Protein AF-C7MM75-F1 (afdb_monomer)

Secondary structure (DSSP, 8-state):
----------HHHHHHHHHS-HHHHHHHH---HHHHHHHHHHHHHHTSSHHHH--HHHHHHHHHHHHHHHHTS---HHHHHHHHHHHHHHHHTT-BTTB--THHHHHHHHHHHHHHHHH--

Solvent-accessible surface area (backbone atoms only — not comparable to full-atom values): 7054 Å² total; per-residue (Å²): 137,87,83,87,80,72,79,78,83,51,72,66,59,62,54,51,48,71,71,39,59,72,76,57,33,58,72,73,74,58,87,47,70,71,54,55,39,53,54,50,15,46,44,57,60,75,72,59,31,56,89,74,71,46,56,68,65,62,50,29,41,52,49,14,51,55,51,16,66,74,72,74,46,94,53,46,39,45,53,42,24,52,51,55,31,49,55,33,56,54,51,66,74,62,64,45,93,91,50,79,72,58,61,63,42,54,25,48,36,54,29,31,50,53,54,25,64,70,49,65,116

Sequence (121 aa):
MSEDDKTEQTPFVEELLKALPKKASYAMTEETERSRLLDDARKVVCCDREIKYGFVEDNFWDIARMWGVYLGVDLERRDVANMMILLKVARNNHAHPDDPGHRDNWVDIAGYAACGAEVDV

Nearest PDB structures (foldseek):
  8pbw-assembly2_A  TM=3.271E-01  e=9.611E+00  Thermochaetoides thermophila
  8bvt-assembly1_A  TM=2.998E-01  e=8.614E+00  Rattus nativitatis

Foldseek 3Di:
DDDPPPPDPDVVVVVVLVVDDPVVSVVPPDDDPVNVLLVLLCCVQPPPDCVPPNDLQVVLQVVQVVVCVVVVHHGFSLNSLVVQLVVLVVVQVVDDPVHPDSSVSSSSNSNSVVSNVVRVD

InterPro domains:
  IPR045958 Domain of unknown function DUF6378 [PF19905] (37-119)

Structure (mmCIF, N/CA/C/O backbone):
data_AF-C7MM75-F1
#
_entry.id   AF-C7MM75-F1
#
loop_
_atom_site.group_PDB
_atom_site.id
_atom_site.type_symbol
_atom_site.label_atom_id
_atom_site.label_alt_id
_atom_site.label_comp_id
_atom_site.label_asym_id
_atom_site.label_entity_id
_atom_site.label_seq_id
_atom_site.pdbx_PDB_ins_code
_atom_site.Cartn_x
_atom_site.Cartn_y
_atom_site.Cartn_z
_atom_site.occupancy
_atom_site.B_iso_or_equiv
_atom_site.auth_seq_id
_atom_site.auth_comp_id
_atom_site.auth_asym_id
_atom_site.auth_atom_id
_atom_site.pdbx_PDB_model_num
ATOM 1 N N . MET A 1 1 ? 43.295 22.162 -9.370 1.00 36.09 1 MET A N 1
ATOM 2 C CA . MET A 1 1 ? 42.542 21.555 -8.254 1.00 36.09 1 MET A CA 1
ATOM 3 C C . MET A 1 1 ? 41.195 21.167 -8.843 1.00 36.09 1 MET A C 1
ATOM 5 O O . MET A 1 1 ? 40.358 22.038 -8.989 1.00 36.09 1 MET A O 1
ATOM 9 N N . SER A 1 2 ? 41.167 20.109 -9.654 1.00 45.03 2 SER A N 1
ATOM 10 C CA . SER A 1 2 ? 41.020 18.690 -9.277 1.00 45.03 2 SER A CA 1
ATOM 11 C C . SER A 1 2 ? 39.582 18.372 -8.887 1.00 45.03 2 SER A C 1
ATOM 13 O O . SER A 1 2 ? 39.199 18.682 -7.769 1.00 45.03 2 SER A O 1
ATOM 15 N N . GLU A 1 3 ? 38.851 17.769 -9.824 1.00 38.62 3 GLU A N 1
ATOM 16 C CA . GLU A 1 3 ? 37.803 16.761 -9.600 1.00 38.62 3 GLU A CA 1
ATOM 17 C C . GLU A 1 3 ? 37.358 16.221 -10.975 1.00 38.62 3 GLU A C 1
ATOM 19 O O . GLU A 1 3 ? 36.227 16.375 -11.421 1.00 38.62 3 GLU A O 1
ATOM 24 N N . ASP A 1 4 ? 38.309 15.608 -11.688 1.00 40.50 4 ASP A N 1
ATOM 25 C CA . ASP A 1 4 ? 37.986 14.565 -12.661 1.00 40.50 4 ASP A CA 1
ATOM 26 C C . ASP A 1 4 ? 37.874 13.255 -11.868 1.00 40.50 4 ASP A C 1
ATOM 28 O O . ASP A 1 4 ? 38.838 12.502 -11.764 1.00 40.50 4 ASP A O 1
ATOM 32 N N . ASP A 1 5 ? 36.712 13.009 -11.263 1.00 42.69 5 ASP A N 1
ATOM 33 C CA . ASP A 1 5 ? 36.300 11.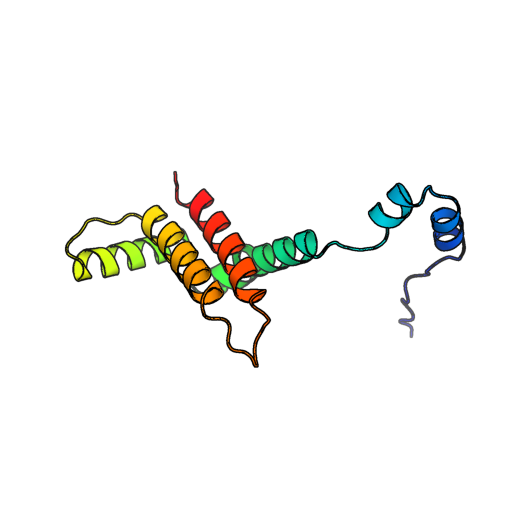667 -10.831 1.00 42.69 5 ASP A CA 1
ATOM 34 C C . ASP A 1 5 ? 35.217 11.168 -11.793 1.00 42.69 5 ASP A C 1
ATOM 36 O O . ASP A 1 5 ? 34.045 10.979 -11.467 1.00 42.69 5 ASP A O 1
ATOM 40 N N . LYS A 1 6 ? 35.606 11.042 -13.065 1.00 42.59 6 LYS A N 1
ATOM 41 C CA . LYS A 1 6 ? 34.880 10.189 -13.999 1.00 42.59 6 LYS A CA 1
ATOM 42 C C . LYS A 1 6 ? 35.413 8.795 -13.761 1.00 42.59 6 LYS A C 1
ATOM 44 O O . LYS A 1 6 ? 36.480 8.454 -14.263 1.00 42.59 6 LYS A O 1
ATOM 49 N N . THR A 1 7 ? 34.668 8.041 -12.965 1.00 40.62 7 THR A N 1
ATOM 50 C CA . THR A 1 7 ? 34.804 6.595 -12.818 1.00 40.62 7 THR A CA 1
ATOM 51 C C . THR A 1 7 ? 35.227 5.971 -14.144 1.00 40.62 7 THR A C 1
AT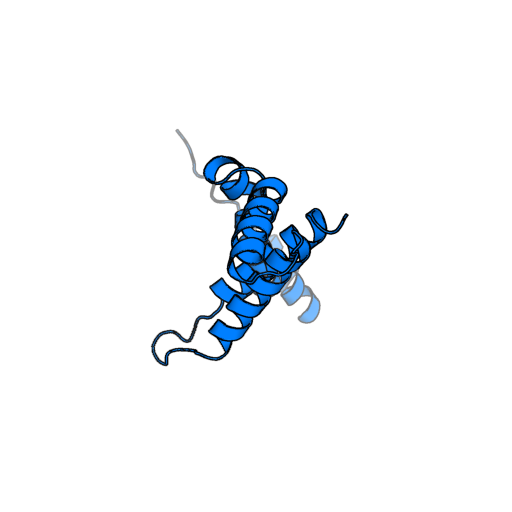OM 53 O O . THR A 1 7 ? 34.522 5.996 -15.153 1.00 40.62 7 THR A O 1
ATOM 56 N N . GLU A 1 8 ? 36.457 5.484 -14.123 1.00 44.22 8 GLU A N 1
ATOM 57 C CA . GLU A 1 8 ? 37.162 4.813 -15.194 1.00 44.22 8 GLU A CA 1
ATOM 58 C C . GLU A 1 8 ? 36.337 3.588 -15.627 1.00 44.22 8 GLU A C 1
ATOM 60 O O . GLU A 1 8 ? 36.409 2.512 -15.029 1.00 44.22 8 GLU A O 1
ATOM 65 N N . GLN A 1 9 ? 35.524 3.729 -16.676 1.00 48.34 9 GLN A N 1
ATOM 66 C CA . GLN A 1 9 ? 35.058 2.574 -17.440 1.00 48.34 9 GLN A CA 1
ATOM 67 C C . GLN A 1 9 ? 36.272 2.024 -18.185 1.00 48.34 9 GLN A C 1
ATOM 69 O O . GLN A 1 9 ? 36.578 2.385 -19.319 1.00 48.34 9 GLN A O 1
ATOM 74 N N . THR A 1 10 ? 37.042 1.210 -17.467 1.00 47.06 10 THR A N 1
ATOM 75 C CA . THR A 1 10 ? 38.248 0.572 -17.975 1.00 47.06 10 THR A CA 1
ATOM 76 C C . THR A 1 10 ? 37.870 -0.397 -19.106 1.00 47.06 10 THR A C 1
ATOM 78 O O . THR A 1 10 ? 36.947 -1.200 -18.935 1.00 47.06 10 THR A O 1
ATOM 81 N N . PRO A 1 11 ? 38.593 -0.384 -20.247 1.00 58.94 11 PRO A N 1
ATOM 82 C CA . PRO A 1 11 ? 38.319 -1.220 -21.430 1.00 58.94 11 PRO A CA 1
ATOM 83 C C . PRO A 1 11 ? 38.165 -2.722 -21.135 1.00 58.94 11 PRO A C 1
ATOM 85 O O . PRO A 1 11 ? 37.510 -3.455 -21.872 1.00 58.94 11 PRO A O 1
ATOM 88 N N . PHE A 1 12 ? 38.743 -3.167 -20.019 1.00 68.88 12 PHE A N 1
ATOM 89 C CA . PHE A 1 12 ? 38.687 -4.532 -19.516 1.00 68.88 12 PHE A CA 1
ATOM 90 C C . PHE A 1 12 ? 37.265 -5.004 -19.174 1.00 68.88 12 PHE A C 1
ATOM 92 O O . PHE A 1 12 ? 36.916 -6.149 -19.457 1.00 68.88 12 PHE A O 1
ATOM 99 N N . VAL A 1 13 ? 36.422 -4.136 -18.601 1.00 59.66 13 VAL A N 1
ATOM 100 C CA . VAL A 1 13 ? 35.049 -4.507 -18.213 1.00 59.66 13 VAL A CA 1
ATOM 101 C C . VAL A 1 13 ? 34.187 -4.748 -19.454 1.00 59.66 13 VAL A C 1
ATOM 103 O O . VAL A 1 13 ? 33.462 -5.738 -19.516 1.00 59.66 13 VAL A O 1
ATOM 106 N N . GLU A 1 14 ? 34.310 -3.902 -20.479 1.00 65.00 14 GLU A N 1
ATOM 107 C CA . GLU A 1 14 ? 33.584 -4.078 -21.744 1.00 65.00 14 GLU A CA 1
ATOM 108 C C . GLU A 1 14 ? 33.980 -5.360 -22.484 1.00 65.00 14 GLU A C 1
ATOM 110 O O . GLU A 1 14 ? 33.134 -6.025 -23.088 1.00 65.00 14 GLU A O 1
ATOM 115 N N . GLU A 1 15 ? 35.263 -5.715 -22.452 1.00 75.81 15 GLU A N 1
ATOM 116 C CA . GLU A 1 15 ? 35.770 -6.928 -23.090 1.00 75.81 15 GLU A CA 1
ATOM 117 C C . GLU A 1 15 ? 35.283 -8.190 -22.362 1.00 75.81 15 GLU A C 1
ATOM 119 O O . GLU A 1 15 ? 34.827 -9.143 -23.003 1.00 75.81 15 GLU A O 1
ATOM 124 N N . LEU A 1 16 ? 35.253 -8.157 -21.024 1.00 68.25 16 LEU A N 1
ATOM 125 C CA . LEU A 1 16 ? 34.698 -9.234 -20.202 1.00 68.25 16 LEU A CA 1
ATOM 126 C C . LEU A 1 16 ? 33.198 -9.439 -20.472 1.00 68.25 16 LEU A C 1
ATOM 128 O O . LEU A 1 16 ? 32.736 -10.573 -20.604 1.00 68.25 16 LEU A O 1
ATOM 132 N N . LEU A 1 17 ? 32.437 -8.348 -20.610 1.00 64.44 17 LEU A N 1
ATOM 133 C CA . LEU A 1 17 ? 31.000 -8.384 -20.901 1.00 64.44 17 LEU A CA 1
ATOM 134 C C . LEU A 1 17 ? 30.687 -9.006 -22.268 1.00 64.44 17 LEU A C 1
ATOM 136 O O . LEU A 1 17 ? 29.691 -9.722 -22.396 1.00 64.44 17 LEU A O 1
ATOM 140 N N . LYS A 1 18 ? 31.544 -8.782 -23.272 1.00 72.69 18 LYS A N 1
ATOM 141 C CA . LYS A 1 18 ? 31.422 -9.398 -24.607 1.00 72.69 18 LYS A CA 1
ATOM 142 C C . LYS A 1 18 ? 31.722 -10.900 -24.596 1.00 72.69 18 LYS A C 1
ATOM 144 O O . LYS A 1 18 ? 31.180 -11.624 -25.430 1.00 72.69 18 LYS A O 1
ATOM 149 N N . ALA A 1 19 ? 32.567 -11.362 -23.673 1.00 77.44 19 ALA A N 1
ATOM 150 C CA . ALA A 1 19 ? 32.959 -12.766 -23.542 1.00 77.44 19 ALA A CA 1
ATOM 151 C C . ALA A 1 19 ? 31.963 -13.616 -22.725 1.00 77.44 19 ALA A C 1
ATOM 153 O O . ALA A 1 19 ? 32.005 -14.847 -22.789 1.00 77.44 19 ALA A O 1
ATOM 154 N N . LEU A 1 20 ? 31.057 -12.987 -21.967 1.00 70.12 20 LEU A N 1
ATOM 155 C CA . LEU A 1 20 ? 30.046 -13.689 -21.178 1.00 70.12 20 LEU A CA 1
ATOM 156 C C . LEU A 1 20 ? 28.884 -14.195 -22.054 1.00 70.12 20 LEU A C 1
ATOM 158 O O . LEU A 1 20 ? 28.461 -13.523 -22.997 1.00 70.12 20 LEU A O 1
ATOM 162 N N . PRO A 1 21 ? 28.292 -15.364 -21.738 1.00 73.12 21 PRO A N 1
ATOM 163 C CA . PRO A 1 21 ? 27.087 -15.820 -22.422 1.00 73.12 21 PRO A CA 1
ATOM 164 C C . PRO A 1 21 ? 25.971 -14.777 -22.258 1.00 73.12 21 PRO A C 1
ATOM 166 O O . PRO A 1 21 ? 25.769 -14.269 -21.158 1.00 73.12 21 PRO A O 1
ATOM 169 N N . LYS A 1 22 ? 25.206 -14.491 -23.325 1.00 60.78 22 LYS A N 1
ATOM 170 C CA . LYS A 1 22 ? 24.184 -13.414 -23.376 1.00 60.78 22 LYS A CA 1
ATOM 171 C C . LYS A 1 22 ? 23.252 -13.334 -22.158 1.00 60.78 22 LYS A C 1
ATOM 173 O O . LYS A 1 22 ? 22.805 -12.256 -21.798 1.00 60.78 22 LYS A O 1
ATOM 178 N N . LYS A 1 23 ? 22.940 -14.469 -21.523 1.00 58.16 23 LYS A N 1
ATOM 179 C CA . LYS A 1 23 ? 22.086 -14.541 -20.325 1.00 58.16 23 LYS A CA 1
ATOM 180 C C . LYS A 1 23 ? 22.784 -14.021 -19.055 1.00 58.16 23 LYS A C 1
ATOM 182 O O . LYS A 1 23 ? 22.116 -13.481 -18.184 1.00 58.16 23 LYS A O 1
ATOM 187 N N . ALA A 1 24 ? 24.106 -14.176 -18.966 1.00 57.00 24 ALA A N 1
ATOM 188 C CA . ALA A 1 24 ? 24.952 -13.655 -17.892 1.00 57.00 24 ALA A CA 1
ATOM 189 C C . ALA A 1 24 ? 25.370 -12.196 -18.138 1.00 57.00 24 ALA A C 1
ATOM 191 O O . ALA A 1 24 ? 25.449 -11.432 -17.183 1.00 57.00 24 ALA A O 1
ATOM 192 N N . SER A 1 25 ? 25.559 -11.781 -19.399 1.00 54.59 25 SER A N 1
ATOM 193 C CA . SER A 1 25 ? 25.809 -10.368 -19.725 1.00 54.59 25 SER A CA 1
ATOM 194 C C . SER A 1 25 ? 24.590 -9.493 -19.396 1.00 54.59 25 SER A C 1
ATOM 196 O O . SER A 1 25 ? 24.745 -8.442 -18.790 1.00 54.59 25 SER A O 1
ATOM 198 N N . TYR A 1 26 ? 23.369 -9.968 -19.688 1.00 53.97 26 TYR A N 1
ATOM 199 C CA . TYR A 1 26 ? 22.118 -9.270 -19.340 1.00 53.97 26 TYR A CA 1
ATOM 200 C C . TYR A 1 26 ? 21.895 -9.134 -17.826 1.00 53.97 26 TYR A C 1
ATOM 202 O O . TYR A 1 26 ? 21.217 -8.217 -17.379 1.00 53.97 26 TYR A O 1
ATOM 210 N N . ALA A 1 27 ? 22.447 -10.057 -17.036 1.00 55.94 27 ALA A N 1
ATOM 211 C CA . ALA A 1 27 ? 22.311 -10.058 -15.583 1.00 55.94 27 ALA A CA 1
ATOM 212 C C . ALA A 1 27 ? 23.265 -9.073 -14.882 1.00 55.94 27 ALA A C 1
ATOM 214 O O . ALA A 1 27 ? 23.063 -8.787 -13.707 1.00 55.94 27 ALA A O 1
ATOM 215 N N . MET A 1 28 ? 24.290 -8.571 -15.582 1.00 56.59 28 MET A N 1
ATOM 216 C CA . MET A 1 28 ? 25.373 -7.769 -14.999 1.00 56.59 28 MET A CA 1
ATOM 217 C C . MET A 1 28 ? 25.344 -6.284 -15.393 1.00 56.59 28 MET A C 1
ATOM 219 O O . MET A 1 28 ? 26.129 -5.523 -14.838 1.00 56.59 28 MET A O 1
ATOM 223 N N . THR A 1 29 ? 24.488 -5.850 -16.330 1.00 58.81 29 THR A N 1
ATOM 224 C CA . THR A 1 29 ? 24.587 -4.484 -16.892 1.00 58.81 29 THR A CA 1
ATOM 225 C C . THR A 1 29 ? 23.315 -3.650 -16.907 1.00 58.81 29 THR A C 1
ATOM 227 O O . THR A 1 29 ? 23.427 -2.450 -17.120 1.00 58.81 29 THR A O 1
ATOM 230 N N . GLU A 1 30 ? 22.125 -4.201 -16.663 1.00 59.88 30 GLU A N 1
ATOM 231 C CA . GLU A 1 30 ? 20.921 -3.366 -16.578 1.00 59.88 30 GLU A CA 1
ATOM 232 C C . GLU A 1 30 ? 20.082 -3.685 -15.350 1.00 59.88 30 GLU A C 1
ATOM 234 O O . GLU A 1 30 ? 19.556 -4.787 -15.175 1.00 59.88 30 GLU A O 1
ATOM 239 N N . GLU A 1 31 ? 19.924 -2.672 -14.501 1.00 76.81 31 GLU A N 1
ATOM 240 C CA . GLU A 1 31 ? 18.975 -2.719 -13.409 1.00 76.81 31 GLU A CA 1
ATOM 241 C C . GLU A 1 31 ? 17.549 -2.861 -13.969 1.00 76.81 31 GLU A C 1
ATOM 243 O O . GLU A 1 31 ? 17.007 -1.975 -14.647 1.00 76.81 31 GLU A O 1
ATOM 248 N N . THR A 1 32 ? 16.932 -4.012 -13.690 1.00 88.12 32 THR A N 1
ATOM 249 C CA . THR A 1 32 ? 15.569 -4.298 -14.149 1.00 88.12 32 THR A CA 1
ATOM 250 C C . THR A 1 32 ? 14.573 -3.295 -13.568 1.00 88.12 32 THR A C 1
ATOM 252 O O . THR A 1 32 ? 14.752 -2.808 -12.454 1.00 88.12 32 THR A O 1
ATOM 255 N N . GLU A 1 33 ? 13.466 -3.055 -14.273 1.00 89.56 33 GLU A N 1
ATOM 256 C CA . GLU A 1 33 ? 12.395 -2.169 -13.789 1.00 89.56 33 GLU A CA 1
ATOM 257 C C . GLU A 1 33 ? 11.869 -2.576 -12.403 1.00 89.56 33 GLU A C 1
ATOM 259 O O . GLU A 1 33 ? 11.582 -1.731 -11.563 1.00 89.56 33 GLU A O 1
ATOM 264 N N . ARG A 1 34 ? 11.823 -3.884 -12.123 1.00 90.44 34 ARG A N 1
ATOM 265 C CA . ARG A 1 34 ? 11.432 -4.412 -10.809 1.00 90.44 34 ARG A CA 1
ATOM 266 C C . ARG A 1 34 ? 12.381 -3.963 -9.694 1.00 90.44 34 ARG A C 1
ATOM 268 O O . ARG A 1 34 ? 11.910 -3.642 -8.614 1.00 90.44 34 ARG A O 1
ATOM 275 N N . SER A 1 35 ? 13.690 -3.942 -9.957 1.00 92.62 35 SER A N 1
ATOM 276 C CA . SER A 1 35 ? 14.697 -3.484 -8.986 1.00 92.62 35 SER A CA 1
ATOM 277 C C . SER A 1 35 ? 14.537 -1.991 -8.715 1.00 92.62 35 SER A C 1
ATOM 279 O O . SER A 1 35 ? 14.340 -1.603 -7.567 1.00 92.62 35 SER A O 1
ATOM 281 N N . ARG A 1 36 ? 14.449 -1.180 -9.781 1.00 93.25 36 ARG A N 1
ATOM 282 C CA . ARG A 1 36 ? 14.229 0.271 -9.672 1.00 93.25 36 ARG A CA 1
ATOM 283 C C . ARG A 1 36 ? 12.964 0.619 -8.891 1.00 93.25 36 ARG A C 1
ATOM 285 O O . ARG A 1 36 ? 12.968 1.537 -8.080 1.00 93.25 36 ARG A O 1
ATOM 292 N N . LEU A 1 37 ? 11.876 -0.116 -9.125 1.00 94.19 37 LEU A N 1
ATOM 293 C CA . LEU A 1 37 ? 10.617 0.074 -8.407 1.00 94.19 37 LEU A CA 1
ATOM 294 C C . LEU A 1 37 ? 10.757 -0.207 -6.909 1.00 94.19 37 LEU A C 1
ATOM 296 O O . LEU A 1 37 ? 10.276 0.583 -6.099 1.00 94.19 37 LEU A O 1
ATOM 300 N N . LEU A 1 38 ? 11.404 -1.316 -6.538 1.00 93.94 38 LEU A N 1
ATOM 301 C CA . LEU A 1 38 ? 11.623 -1.664 -5.132 1.00 93.94 38 LEU A CA 1
ATOM 302 C C . LEU A 1 38 ? 12.534 -0.648 -4.439 1.00 93.94 38 LEU A C 1
ATOM 304 O O . LEU A 1 38 ? 12.283 -0.290 -3.289 1.00 93.94 38 LEU A O 1
ATOM 308 N N . ASP A 1 39 ? 13.545 -0.141 -5.142 1.00 93.06 39 ASP A N 1
ATOM 309 C CA . ASP A 1 39 ? 14.411 0.914 -4.626 1.00 93.06 39 ASP A CA 1
ATOM 310 C C . ASP A 1 39 ? 13.669 2.232 -4.402 1.00 93.06 39 ASP A C 1
ATOM 312 O O . ASP A 1 39 ? 13.872 2.881 -3.374 1.00 93.06 39 ASP A O 1
ATOM 316 N N . ASP A 1 40 ? 12.779 2.617 -5.313 1.00 92.12 40 ASP A N 1
ATOM 317 C CA . ASP A 1 40 ? 11.944 3.804 -5.129 1.00 92.12 40 ASP A CA 1
ATOM 318 C C . ASP A 1 40 ? 10.941 3.619 -3.985 1.00 92.12 40 ASP A C 1
ATOM 320 O O . ASP A 1 40 ? 10.797 4.517 -3.156 1.00 92.12 40 ASP A O 1
ATOM 324 N N . ALA A 1 41 ? 10.317 2.443 -3.869 1.00 92.56 41 ALA A N 1
ATOM 325 C CA . ALA A 1 41 ? 9.439 2.126 -2.745 1.00 92.56 41 ALA A CA 1
ATOM 326 C C . ALA A 1 41 ? 10.195 2.238 -1.416 1.00 92.56 41 ALA A C 1
ATOM 328 O O . ALA A 1 41 ? 9.726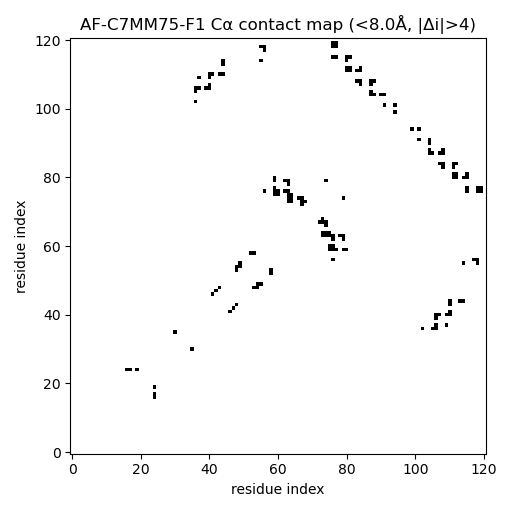 2.911 -0.499 1.00 92.56 41 ALA A O 1
ATOM 329 N N . ARG A 1 42 ? 11.407 1.669 -1.342 1.00 90.06 42 ARG A N 1
ATOM 330 C CA . ARG A 1 42 ? 12.289 1.767 -0.173 1.00 90.06 42 ARG A CA 1
ATOM 331 C C . ARG A 1 42 ? 12.610 3.216 0.187 1.00 90.06 42 ARG A C 1
ATOM 333 O O . ARG A 1 42 ? 12.532 3.559 1.360 1.00 90.06 42 ARG A O 1
ATOM 340 N N . LYS A 1 43 ? 12.940 4.079 -0.779 1.00 86.44 43 LYS A N 1
ATOM 341 C CA . LYS A 1 43 ? 13.190 5.510 -0.502 1.00 86.44 43 LYS A CA 1
ATOM 342 C C . LYS A 1 43 ? 11.955 6.183 0.102 1.00 86.44 43 LYS A C 1
ATOM 344 O O . LYS A 1 43 ? 12.073 6.895 1.099 1.00 86.44 43 LYS A O 1
ATOM 349 N N . VAL A 1 44 ? 10.778 5.909 -0.467 1.00 80.38 44 VAL A N 1
ATOM 350 C CA . VAL A 1 44 ? 9.499 6.474 -0.012 1.00 80.38 44 VAL A CA 1
ATOM 351 C C . VAL A 1 44 ? 9.153 6.029 1.409 1.00 80.38 44 VAL A C 1
ATOM 353 O O . VAL A 1 44 ? 8.651 6.846 2.183 1.00 80.38 44 VAL A O 1
ATOM 356 N N . VAL A 1 45 ? 9.404 4.765 1.769 1.00 78.56 45 VAL A N 1
ATOM 357 C CA . VAL A 1 45 ? 9.052 4.252 3.104 1.00 78.56 45 VAL A CA 1
ATOM 358 C C . VAL A 1 45 ? 10.133 4.468 4.163 1.00 78.56 45 VAL A C 1
ATOM 360 O O . VAL A 1 45 ? 9.782 4.770 5.296 1.00 78.56 45 VAL A O 1
ATOM 363 N N . CYS A 1 46 ? 11.422 4.376 3.817 1.00 72.75 46 CYS A N 1
ATOM 364 C CA . CYS A 1 46 ? 12.517 4.354 4.797 1.00 72.75 46 CYS A CA 1
ATOM 365 C C . CYS A 1 46 ? 13.283 5.676 4.945 1.00 72.75 46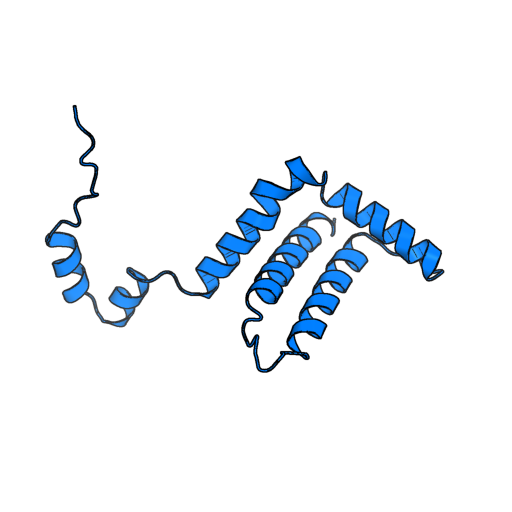 CYS A C 1
ATOM 367 O O . CYS A 1 46 ? 13.962 5.852 5.950 1.00 72.75 46 CYS A O 1
ATOM 369 N N . CYS A 1 47 ? 13.272 6.573 3.952 1.00 58.28 47 CYS A N 1
ATOM 370 C CA . CYS A 1 47 ? 14.189 7.725 3.951 1.00 58.28 47 CYS A CA 1
ATOM 371 C C . CYS A 1 47 ? 13.485 9.076 4.140 1.00 58.28 47 CYS A C 1
ATOM 373 O O . CYS A 1 47 ? 14.050 9.953 4.786 1.00 58.28 47 CYS A O 1
ATOM 375 N N . ASP A 1 48 ? 12.254 9.234 3.638 1.00 53.81 48 ASP A N 1
ATOM 376 C CA . ASP A 1 48 ? 11.564 10.538 3.608 1.00 53.81 48 ASP A CA 1
ATOM 377 C C . ASP A 1 48 ? 10.286 10.624 4.470 1.00 53.81 48 ASP A C 1
ATOM 379 O O . ASP A 1 48 ? 9.724 11.712 4.634 1.00 53.81 48 ASP A O 1
ATOM 383 N N . ARG A 1 49 ? 9.794 9.505 5.025 1.00 52.34 49 ARG A N 1
ATOM 384 C CA . ARG A 1 49 ? 8.490 9.468 5.719 1.00 52.34 49 ARG A CA 1
ATOM 385 C C . ARG A 1 49 ? 8.543 9.814 7.201 1.00 52.34 49 ARG A C 1
ATOM 387 O O . ARG A 1 49 ? 7.791 10.693 7.617 1.00 52.34 49 ARG A O 1
ATOM 394 N N . GLU A 1 50 ? 9.418 9.179 7.977 1.00 53.69 50 GLU A N 1
ATOM 395 C CA . GLU A 1 50 ? 9.455 9.366 9.439 1.00 53.69 50 GLU A CA 1
ATOM 396 C C . GLU A 1 50 ? 9.719 10.827 9.827 1.00 53.69 50 GLU A C 1
ATOM 398 O O . GLU A 1 50 ? 9.063 11.373 10.711 1.00 53.69 50 GLU A O 1
ATOM 403 N N . ILE A 1 51 ? 10.609 11.501 9.092 1.00 51.47 51 ILE A N 1
ATOM 404 C CA . ILE A 1 51 ? 10.971 12.906 9.333 1.00 51.47 51 ILE A CA 1
ATOM 405 C C . ILE A 1 51 ? 9.806 13.860 9.017 1.00 51.47 51 ILE A C 1
ATOM 407 O O . ILE A 1 51 ? 9.711 14.936 9.609 1.00 51.47 51 ILE A O 1
ATOM 411 N N . LYS A 1 52 ? 8.920 13.500 8.079 1.00 52.59 52 LYS A N 1
ATOM 412 C CA . LYS A 1 52 ? 7.926 14.425 7.509 1.00 52.59 52 LYS A CA 1
ATOM 413 C C . LYS A 1 52 ? 6.496 14.179 7.988 1.00 52.59 52 LYS A C 1
ATOM 415 O O . LYS A 1 52 ? 5.707 15.122 8.011 1.00 52.59 52 LYS A O 1
ATOM 420 N N . TYR A 1 53 ? 6.164 12.946 8.363 1.00 55.75 53 TYR A N 1
ATOM 421 C CA . TYR A 1 53 ? 4.795 12.542 8.691 1.00 55.75 53 TYR A CA 1
ATOM 422 C C . TYR A 1 53 ? 4.671 11.759 10.007 1.00 55.75 53 TYR A C 1
ATOM 424 O O . TYR A 1 53 ? 3.550 11.468 10.403 1.00 55.75 53 TYR A O 1
ATOM 432 N N . GLY A 1 54 ? 5.767 11.465 10.718 1.00 61.50 54 GLY A N 1
ATOM 433 C CA . GLY A 1 54 ? 5.749 10.638 11.932 1.00 61.50 54 GLY A CA 1
ATOM 434 C C . GLY A 1 54 ? 5.790 9.134 11.636 1.00 61.50 54 GLY A C 1
ATOM 435 O O . GLY A 1 54 ? 5.831 8.727 10.472 1.00 61.50 54 GLY A O 1
ATOM 436 N N . PHE A 1 55 ? 5.804 8.311 12.689 1.00 64.06 55 PHE A N 1
ATOM 437 C CA . PHE A 1 55 ? 5.897 6.853 12.574 1.00 64.06 55 PHE A CA 1
ATOM 438 C C . PHE A 1 55 ? 4.678 6.259 11.854 1.00 64.06 55 PHE A C 1
ATOM 440 O O . PHE A 1 55 ? 3.553 6.769 11.935 1.00 64.06 55 PHE A O 1
ATOM 447 N N . VAL A 1 56 ? 4.905 5.196 11.086 1.00 65.62 56 VAL A N 1
ATOM 448 C CA . VAL A 1 56 ? 3.876 4.555 10.253 1.00 65.62 56 VAL A CA 1
ATOM 449 C C . VAL A 1 56 ? 2.782 3.939 11.125 1.00 65.62 56 VAL A C 1
ATOM 451 O O . VAL A 1 56 ? 1.598 4.033 10.792 1.00 65.62 56 VAL A O 1
ATOM 454 N N . GLU A 1 57 ? 3.168 3.371 12.263 1.00 62.47 57 GLU A N 1
ATOM 455 C CA . GLU A 1 57 ? 2.297 2.759 13.258 1.00 62.47 57 GLU A CA 1
ATOM 456 C C . GLU A 1 57 ? 1.304 3.770 13.828 1.00 62.47 57 GLU A C 1
ATOM 458 O O . GLU A 1 57 ? 0.108 3.475 13.890 1.00 62.47 57 GLU A O 1
ATOM 463 N N . ASP A 1 58 ? 1.792 4.957 14.200 1.00 74.19 58 ASP A N 1
ATOM 464 C CA . ASP A 1 58 ? 0.978 6.032 14.771 1.00 74.19 58 ASP A CA 1
ATOM 465 C C . ASP A 1 58 ? -0.025 6.544 13.732 1.00 74.19 58 ASP A C 1
ATOM 467 O O . ASP A 1 58 ? -1.230 6.619 13.987 1.00 74.19 58 ASP A O 1
ATOM 471 N N . ASN A 1 59 ? 0.448 6.788 12.507 1.00 83.69 59 ASN A N 1
ATOM 472 C CA . ASN A 1 59 ? -0.394 7.275 11.419 1.00 83.69 59 ASN A CA 1
ATOM 473 C C . ASN A 1 59 ? -1.486 6.281 11.019 1.00 83.69 59 ASN A C 1
ATOM 475 O O . ASN A 1 59 ? -2.641 6.665 10.830 1.00 83.69 59 ASN A O 1
ATOM 479 N N . PHE A 1 60 ? -1.149 4.999 10.860 1.00 91.88 60 PHE A N 1
ATOM 480 C CA . PHE A 1 60 ? -2.139 4.001 10.450 1.00 91.88 60 PHE A CA 1
ATOM 481 C C . PHE A 1 60 ? -3.153 3.749 11.559 1.00 91.88 60 PHE A C 1
ATOM 483 O O . PHE A 1 60 ? -4.313 3.465 11.266 1.00 91.88 60 PHE A O 1
ATOM 490 N N . TRP A 1 61 ? -2.755 3.894 12.822 1.00 91.50 61 TRP A N 1
ATOM 491 C CA . TRP A 1 61 ? -3.676 3.771 13.941 1.00 91.50 61 TRP A CA 1
ATOM 492 C C . TRP A 1 61 ? -4.658 4.938 14.015 1.00 91.50 61 TRP A C 1
ATOM 494 O O . TRP A 1 61 ? -5.858 4.723 14.200 1.00 91.50 61 TRP A O 1
ATOM 504 N N . ASP A 1 62 ? -4.183 6.162 13.797 1.00 93.19 62 ASP A N 1
ATOM 505 C CA . ASP A 1 62 ? -5.051 7.336 13.745 1.00 93.19 62 ASP A CA 1
ATOM 506 C C . ASP A 1 62 ? -6.018 7.272 12.557 1.00 93.19 62 ASP A C 1
ATOM 508 O O . ASP A 1 62 ? -7.214 7.522 12.730 1.00 93.19 62 ASP A O 1
ATOM 512 N N . ILE A 1 63 ? -5.555 6.842 11.378 1.00 94.62 63 ILE A N 1
ATOM 513 C CA . ILE A 1 63 ? -6.431 6.618 10.218 1.00 94.62 63 ILE A CA 1
ATOM 514 C C . ILE A 1 63 ? -7.475 5.539 10.529 1.00 94.62 63 ILE A C 1
ATOM 516 O O . ILE A 1 63 ? -8.657 5.754 10.258 1.00 94.62 63 ILE A O 1
ATOM 520 N N . ALA A 1 64 ? -7.073 4.415 11.133 1.00 96.19 64 ALA A N 1
ATOM 521 C CA . ALA A 1 64 ? -7.986 3.330 11.489 1.00 96.19 64 ALA A CA 1
ATOM 522 C C . ALA A 1 64 ? -9.087 3.821 12.438 1.00 96.19 64 ALA A C 1
ATOM 524 O O . ALA A 1 64 ? -10.266 3.557 12.208 1.00 96.19 64 ALA A O 1
ATOM 525 N N . ARG A 1 65 ? -8.727 4.619 13.450 1.00 96.56 65 ARG A N 1
ATOM 526 C CA . ARG A 1 65 ? -9.686 5.236 14.378 1.00 96.56 65 ARG A CA 1
ATOM 527 C C . ARG A 1 65 ? -10.626 6.205 13.673 1.00 96.56 65 ARG A C 1
ATOM 529 O O . ARG A 1 65 ? -11.835 6.149 13.892 1.00 96.56 65 ARG A O 1
ATOM 536 N N . MET A 1 66 ? -10.094 7.085 12.827 1.00 97.44 66 MET A N 1
ATOM 537 C CA . MET A 1 66 ? -10.908 8.055 12.090 1.00 97.44 66 MET A CA 1
ATOM 538 C C . MET A 1 66 ? -11.905 7.356 11.160 1.00 97.44 66 MET A C 1
ATOM 540 O O . MET A 1 66 ? -13.093 7.681 11.170 1.00 97.44 66 MET A O 1
ATOM 544 N N . TRP A 1 67 ? -11.440 6.381 10.378 1.00 98.00 67 TRP A N 1
ATOM 545 C CA . TRP A 1 67 ? -12.28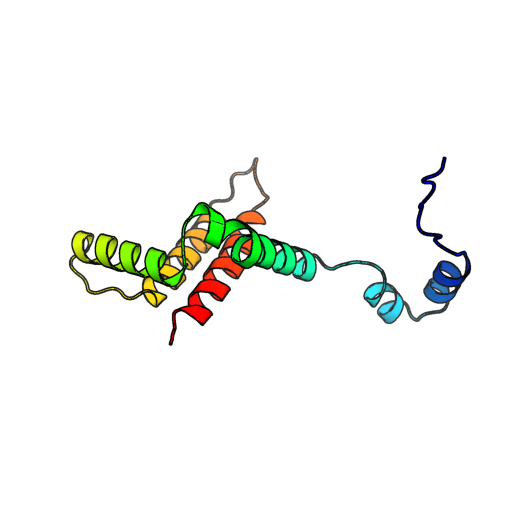9 5.614 9.469 1.00 98.00 67 TRP A CA 1
ATOM 546 C C . TRP A 1 67 ? -13.278 4.732 10.218 1.00 98.00 67 TRP A C 1
ATOM 548 O O . TRP A 1 67 ? -14.439 4.669 9.822 1.00 98.00 67 TRP A O 1
ATOM 558 N N . GLY A 1 68 ? -12.855 4.107 11.313 1.00 97.75 68 GLY A N 1
ATOM 559 C CA . GLY A 1 68 ? -13.717 3.251 12.113 1.00 97.75 68 GLY A CA 1
ATOM 560 C C . GLY A 1 68 ? -14.884 4.019 12.727 1.00 97.75 68 GLY A C 1
ATOM 561 O O . GLY A 1 68 ? -16.037 3.611 12.589 1.00 97.75 68 GLY A O 1
ATOM 562 N N . VAL A 1 69 ? -14.620 5.207 13.287 1.00 98.06 69 VAL A N 1
ATOM 563 C CA . VAL A 1 69 ? -15.679 6.112 13.769 1.00 98.06 69 VAL A CA 1
ATOM 564 C C . VAL A 1 69 ? -16.608 6.537 12.632 1.00 98.06 69 VAL A C 1
ATOM 566 O O . VAL A 1 69 ? -17.824 6.548 12.808 1.00 98.06 69 VAL A O 1
ATOM 569 N N . TYR A 1 70 ? -16.054 6.880 11.468 1.00 98.25 70 TYR A N 1
ATOM 570 C CA . TYR A 1 70 ? -16.846 7.325 10.321 1.00 98.25 70 TYR A CA 1
ATOM 571 C C . TYR A 1 70 ? -17.761 6.222 9.762 1.00 98.25 70 TYR A C 1
ATOM 573 O O . TYR A 1 70 ? -18.906 6.492 9.405 1.00 98.25 70 TYR A O 1
ATOM 581 N N . LEU A 1 71 ? -17.262 4.987 9.687 1.00 97.81 71 LEU A N 1
ATOM 582 C CA . LEU A 1 71 ? -17.965 3.841 9.107 1.00 97.81 71 LEU A CA 1
ATOM 583 C C . LEU A 1 71 ? -18.803 3.059 10.131 1.00 97.81 71 LEU A C 1
ATOM 585 O O . LEU A 1 71 ? -19.640 2.251 9.734 1.00 97.81 71 LEU A O 1
ATOM 589 N N . GLY A 1 72 ? -18.592 3.287 11.430 1.00 97.44 72 GLY A N 1
ATOM 590 C CA . GLY A 1 72 ? -19.237 2.534 12.506 1.00 97.44 72 GLY A CA 1
ATOM 591 C C . GLY A 1 72 ? -18.728 1.095 12.630 1.00 97.44 72 GLY A C 1
ATOM 592 O O . GLY A 1 72 ? -19.499 0.210 12.995 1.00 97.44 72 GLY A O 1
ATOM 593 N N . VAL A 1 73 ? -17.459 0.854 12.294 1.00 97.50 73 VAL A N 1
ATOM 594 C CA . VAL A 1 73 ? -16.812 -0.466 12.374 1.00 97.50 73 VAL A CA 1
ATOM 595 C C . VAL A 1 73 ? -15.449 -0.346 13.044 1.00 97.50 73 VAL A C 1
ATOM 597 O O . VAL A 1 73 ? -14.791 0.684 12.926 1.00 97.50 73 VAL A O 1
ATOM 600 N N . ASP A 1 74 ? -15.005 -1.399 13.720 1.00 96.56 74 ASP A N 1
ATOM 601 C CA . ASP A 1 74 ? -13.650 -1.440 14.264 1.00 96.56 74 ASP A CA 1
ATOM 602 C C . ASP A 1 74 ? -12.656 -1.764 13.144 1.00 96.56 74 ASP A C 1
ATOM 604 O O . ASP A 1 74 ? -12.853 -2.714 12.385 1.00 96.56 74 ASP A O 1
ATOM 608 N N . LEU A 1 75 ? -11.597 -0.960 13.041 1.00 96.69 75 LEU A N 1
ATOM 609 C CA . LEU A 1 75 ? -10.509 -1.136 12.081 1.00 96.69 75 LEU A CA 1
ATOM 610 C C . LEU A 1 75 ? -9.170 -1.150 12.810 1.00 96.69 75 LEU A C 1
ATOM 612 O O . LEU A 1 75 ? -8.968 -0.428 13.791 1.00 96.69 75 LEU A O 1
ATOM 616 N N . GLU A 1 76 ? -8.231 -1.921 12.278 1.00 95.12 76 GLU A N 1
ATOM 617 C CA . GLU A 1 76 ? -6.850 -1.992 12.741 1.00 95.12 76 GLU A CA 1
ATOM 618 C C . GLU A 1 76 ? -5.877 -1.384 11.714 1.00 95.12 76 GLU A C 1
ATOM 620 O O . GLU A 1 76 ? -6.217 -1.128 10.557 1.00 95.12 76 GLU A O 1
ATOM 625 N N . ARG A 1 77 ? -4.614 -1.178 12.122 1.00 94.38 77 ARG A N 1
ATOM 626 C CA . ARG A 1 77 ? -3.5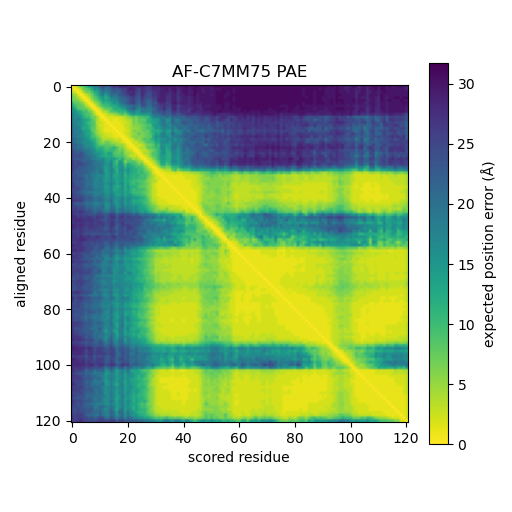36 -0.671 11.243 1.00 94.38 77 ARG A CA 1
ATOM 627 C C . ARG A 1 77 ? -3.405 -1.485 9.950 1.00 94.38 77 ARG A C 1
ATOM 629 O O . ARG A 1 77 ? -3.224 -0.905 8.878 1.00 94.38 77 ARG A O 1
ATOM 636 N N . ARG A 1 78 ? -3.537 -2.816 10.039 1.00 94.69 78 ARG A N 1
ATOM 637 C CA . ARG A 1 78 ? -3.479 -3.715 8.874 1.00 94.69 78 ARG A CA 1
ATOM 638 C C . ARG A 1 78 ? -4.601 -3.450 7.870 1.00 94.69 78 ARG A C 1
ATOM 640 O O . ARG A 1 78 ? -4.382 -3.562 6.665 1.00 94.69 78 ARG A O 1
ATOM 647 N N . ASP A 1 79 ? -5.785 -3.055 8.341 1.00 96.44 79 ASP A N 1
ATOM 648 C CA . ASP A 1 79 ? -6.919 -2.761 7.464 1.00 96.44 79 ASP A CA 1
ATOM 649 C C . ASP A 1 79 ? -6.631 -1.498 6.656 1.00 96.44 79 ASP A C 1
ATOM 651 O O . ASP A 1 79 ? -6.831 -1.482 5.443 1.00 96.44 79 ASP A O 1
ATOM 655 N N . VAL A 1 80 ? -6.039 -0.482 7.290 1.00 96.06 80 VAL A N 1
ATOM 656 C CA . VAL A 1 80 ? -5.584 0.734 6.602 1.00 96.06 80 VAL A CA 1
ATOM 657 C C . VAL A 1 80 ? -4.543 0.410 5.531 1.00 96.06 80 VAL A C 1
ATOM 659 O O . VAL A 1 80 ? -4.695 0.858 4.394 1.00 96.06 80 VAL A O 1
ATOM 662 N N . ALA A 1 81 ? -3.529 -0.403 5.845 1.00 95.25 81 ALA A N 1
ATOM 663 C CA . ALA A 1 81 ? -2.516 -0.813 4.868 1.00 95.25 81 ALA A CA 1
ATOM 664 C C . ALA A 1 81 ? -3.154 -1.485 3.635 1.00 95.25 81 ALA A C 1
ATOM 666 O O . ALA A 1 81 ? -2.919 -1.069 2.495 1.00 95.25 81 ALA A 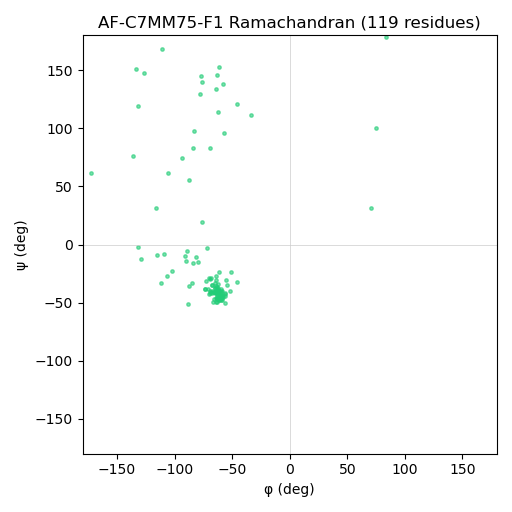O 1
ATOM 667 N N . ASN A 1 82 ? -4.032 -2.465 3.865 1.00 97.44 82 ASN A N 1
ATOM 668 C CA . ASN A 1 82 ? -4.738 -3.184 2.804 1.00 97.44 82 ASN A CA 1
ATOM 669 C C . ASN A 1 82 ? -5.654 -2.266 1.983 1.00 97.44 82 ASN A C 1
ATOM 671 O O . ASN A 1 82 ? -5.676 -2.333 0.753 1.00 97.44 82 ASN A O 1
ATOM 675 N N . MET A 1 83 ? -6.389 -1.369 2.634 1.00 97.38 83 MET A N 1
ATOM 676 C CA . MET A 1 83 ? -7.284 -0.430 1.957 1.00 97.38 83 MET A CA 1
ATOM 677 C C . MET A 1 83 ? -6.519 0.600 1.114 1.00 97.38 83 MET A C 1
ATOM 679 O O . MET A 1 83 ? -6.970 0.947 0.020 1.00 97.38 83 MET A O 1
ATOM 683 N N . MET A 1 84 ? -5.338 1.042 1.554 1.00 95.81 84 MET A N 1
ATOM 684 C CA . MET A 1 84 ? -4.467 1.911 0.754 1.00 95.81 84 MET A CA 1
ATOM 685 C C . MET A 1 84 ? -3.901 1.190 -0.480 1.00 95.81 84 MET A C 1
ATOM 687 O O . MET A 1 84 ? -3.800 1.797 -1.550 1.00 95.81 84 MET A O 1
ATOM 691 N N . ILE A 1 85 ? -3.615 -0.113 -0.378 1.00 96.94 85 ILE A N 1
ATOM 692 C CA . ILE A 1 85 ? -3.268 -0.951 -1.539 1.00 96.94 85 ILE A CA 1
ATOM 693 C C . ILE A 1 85 ? -4.452 -1.030 -2.508 1.00 96.94 85 ILE A C 1
ATOM 695 O O . ILE A 1 85 ? -4.291 -0.768 -3.702 1.00 96.94 85 ILE A O 1
ATOM 699 N N . LEU A 1 86 ? -5.656 -1.328 -2.010 1.00 97.31 86 LEU A N 1
ATOM 700 C CA . LEU A 1 86 ? -6.864 -1.416 -2.838 1.00 97.31 86 LEU A CA 1
ATOM 701 C C . LEU A 1 86 ? -7.170 -0.096 -3.560 1.00 97.31 86 LEU A C 1
ATOM 703 O O . LEU A 1 86 ? -7.528 -0.116 -4.737 1.00 97.31 86 LEU A O 1
ATOM 707 N N . LEU A 1 87 ? -6.957 1.052 -2.908 1.00 94.56 87 LEU A N 1
ATOM 708 C CA . LEU A 1 87 ? -7.072 2.374 -3.533 1.00 94.56 87 LEU A CA 1
ATOM 709 C C . LEU A 1 87 ? -6.156 2.509 -4.760 1.00 94.56 87 LEU A C 1
ATOM 711 O O . LEU A 1 87 ? -6.559 3.058 -5.788 1.00 94.56 87 LEU A O 1
ATOM 715 N N . LYS A 1 88 ? -4.916 2.022 -4.665 1.00 93.06 88 LYS A N 1
ATOM 716 C CA . LYS A 1 88 ? -3.942 2.085 -5.762 1.00 93.06 88 LYS A CA 1
ATOM 717 C C . LYS A 1 88 ? -4.258 1.089 -6.873 1.00 93.06 88 LYS A C 1
ATOM 719 O O . LYS A 1 88 ? -4.189 1.452 -8.045 1.00 93.06 88 LYS A O 1
ATOM 724 N N . VAL A 1 89 ? -4.724 -0.109 -6.524 1.00 93.94 89 VAL A N 1
ATOM 725 C CA . VAL A 1 89 ? -5.257 -1.078 -7.495 1.00 93.94 89 VAL A CA 1
ATOM 726 C C . VAL A 1 89 ? -6.447 -0.493 -8.263 1.00 93.94 89 VAL A C 1
ATOM 728 O O . VAL A 1 89 ? -6.499 -0.610 -9.485 1.00 93.94 89 VAL A O 1
ATOM 731 N N . ALA A 1 90 ? -7.369 0.193 -7.582 1.00 92.25 90 ALA A N 1
ATOM 732 C CA . ALA A 1 90 ? -8.498 0.850 -8.236 1.00 92.25 90 ALA A CA 1
ATOM 733 C C . ALA A 1 90 ? -8.034 1.933 -9.227 1.00 92.25 90 ALA A C 1
ATOM 735 O O . ALA A 1 90 ? -8.562 2.012 -10.333 1.00 92.25 90 ALA A O 1
ATOM 736 N N . ARG A 1 91 ? -7.007 2.725 -8.884 1.00 89.06 91 ARG A N 1
ATOM 737 C CA . ARG A 1 91 ? -6.429 3.728 -9.799 1.00 89.06 91 ARG A CA 1
ATOM 738 C C . ARG A 1 91 ? -5.821 3.111 -11.056 1.00 89.06 91 ARG A C 1
ATOM 740 O O . ARG A 1 91 ? -6.010 3.672 -12.130 1.00 89.06 91 ARG A O 1
ATOM 747 N N . ASN A 1 92 ? -5.187 1.944 -10.946 1.00 88.62 92 ASN A N 1
ATOM 748 C CA . ASN A 1 92 ? -4.670 1.220 -12.114 1.00 88.62 92 ASN A CA 1
ATOM 749 C C . ASN A 1 92 ? -5.772 0.818 -13.108 1.00 88.62 92 ASN A C 1
ATOM 751 O O . ASN A 1 92 ? -5.492 0.624 -14.286 1.00 88.62 92 ASN A O 1
ATOM 755 N N . ASN A 1 93 ? -7.023 0.696 -12.653 1.00 85.25 93 ASN A N 1
ATOM 756 C CA . ASN A 1 93 ? -8.168 0.386 -13.511 1.00 85.25 93 ASN A CA 1
ATOM 757 C C . ASN A 1 93 ? -8.731 1.621 -14.248 1.00 85.25 93 ASN A C 1
ATOM 759 O O . ASN A 1 93 ? -9.568 1.476 -15.135 1.00 85.25 93 ASN A O 1
ATOM 763 N N . HIS A 1 94 ? -8.296 2.833 -13.892 1.00 77.69 94 HIS A N 1
ATOM 764 C CA . HIS A 1 94 ? -8.822 4.096 -14.423 1.00 77.69 94 HIS A CA 1
ATOM 765 C C . HIS A 1 94 ? -7.777 4.900 -15.216 1.00 77.69 94 HIS A C 1
ATOM 767 O O . HIS A 1 94 ? -7.842 6.128 -15.233 1.00 77.69 94 HIS A O 1
ATOM 773 N N . ALA A 1 95 ? -6.830 4.222 -15.877 1.00 66.56 95 ALA A N 1
ATOM 774 C CA . ALA A 1 95 ? -5.804 4.847 -16.715 1.00 66.56 95 ALA A CA 1
ATOM 775 C C . ALA A 1 95 ? -6.385 5.913 -17.654 1.00 66.56 95 ALA A C 1
ATOM 777 O O . ALA A 1 95 ? -7.244 5.610 -18.487 1.00 66.56 95 ALA A O 1
ATOM 778 N N . HIS A 1 96 ? -5.913 7.157 -17.533 1.00 66.56 96 HIS A N 1
ATOM 779 C CA . HIS A 1 96 ? -6.258 8.196 -18.496 1.00 66.56 96 HIS A CA 1
ATOM 780 C C . HIS A 1 96 ? -5.437 7.970 -19.780 1.00 66.56 96 HIS A C 1
ATOM 782 O O . HIS A 1 96 ? -4.252 7.656 -19.679 1.00 66.56 96 HIS A O 1
ATOM 788 N N . PRO A 1 97 ? -6.004 8.153 -20.987 1.00 68.94 97 PRO A N 1
ATOM 789 C CA . PRO A 1 97 ? -5.274 7.966 -22.247 1.00 68.94 97 PRO A CA 1
ATOM 790 C C . PRO A 1 97 ? -3.987 8.797 -22.360 1.00 68.94 97 PRO A C 1
ATOM 792 O O . PRO A 1 97 ? -3.026 8.361 -22.987 1.00 68.94 97 PRO A O 1
ATOM 795 N N . ASP A 1 98 ? -3.971 9.969 -21.722 1.00 70.25 98 ASP A N 1
ATOM 796 C CA . ASP A 1 98 ? -2.829 10.895 -21.711 1.00 70.25 98 ASP A CA 1
ATOM 797 C C . ASP A 1 98 ? -1.829 10.636 -20.570 1.00 70.25 98 ASP A C 1
ATOM 799 O O . ASP A 1 98 ? -0.775 11.267 -20.524 1.00 70.25 98 ASP A O 1
ATOM 803 N N . ASP A 1 99 ? -2.143 9.710 -19.659 1.00 60.69 99 ASP A N 1
ATOM 804 C CA . ASP A 1 99 ? -1.255 9.286 -18.575 1.00 60.69 99 ASP A CA 1
ATOM 805 C C . ASP A 1 99 ? -1.274 7.752 -18.424 1.00 60.69 99 ASP A C 1
ATOM 807 O O . ASP A 1 99 ? -1.905 7.197 -17.518 1.00 60.69 99 ASP A O 1
ATOM 811 N N . PRO A 1 100 ? -0.596 7.028 -19.334 1.00 60.22 100 PRO A N 1
ATOM 812 C CA . PRO A 1 100 ? -0.496 5.570 -19.277 1.00 60.22 100 PRO A CA 1
ATOM 813 C C . PRO A 1 100 ? 0.423 5.077 -18.141 1.00 60.22 100 PRO A C 1
ATOM 815 O O . PRO A 1 100 ? 0.611 3.869 -17.970 1.00 60.22 100 PRO A O 1
ATOM 818 N N . GLY A 1 101 ? 1.052 5.990 -17.392 1.00 62.00 101 GLY A N 1
ATOM 819 C CA . GLY A 1 101 ? 2.147 5.708 -16.475 1.00 62.00 101 GLY A CA 1
ATOM 82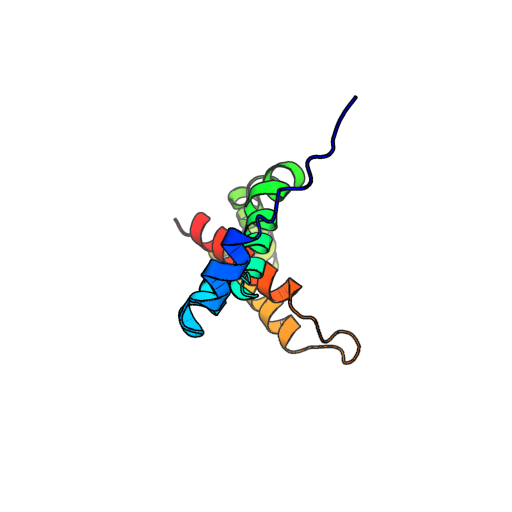0 C C . GLY A 1 101 ? 1.705 5.461 -15.038 1.00 62.00 101 GLY A C 1
ATOM 821 O O . GLY A 1 101 ? 2.001 6.259 -14.165 1.00 62.00 101 GLY A O 1
ATOM 822 N N . HIS A 1 102 ? 1.118 4.302 -14.736 1.00 78.31 102 HIS A N 1
ATOM 823 C CA . HIS A 1 102 ? 0.773 3.911 -13.353 1.00 78.31 102 HIS A CA 1
ATOM 824 C C . HIS A 1 102 ? 1.950 3.450 -12.485 1.00 78.31 102 HIS A C 1
ATOM 826 O O . HIS A 1 102 ? 1.767 2.722 -11.506 1.00 78.31 102 HIS A O 1
ATOM 832 N N . ARG A 1 103 ? 3.185 3.791 -12.860 1.00 89.75 103 ARG A N 1
ATOM 833 C CA . ARG A 1 103 ? 4.376 3.318 -12.144 1.00 89.75 103 ARG A CA 1
ATOM 834 C C . ARG A 1 103 ? 4.355 3.763 -10.682 1.00 89.75 103 ARG A C 1
ATOM 836 O O . ARG A 1 103 ? 4.690 2.969 -9.809 1.00 89.75 103 ARG A O 1
ATOM 843 N N . ASP A 1 104 ? 3.932 4.998 -10.432 1.00 88.94 104 ASP A N 1
ATOM 844 C CA . ASP A 1 104 ? 3.757 5.565 -9.094 1.00 88.94 104 ASP A CA 1
ATOM 845 C C . ASP A 1 104 ? 2.814 4.712 -8.234 1.00 88.94 104 ASP A C 1
ATOM 847 O O . ASP A 1 104 ? 3.150 4.372 -7.102 1.00 88.94 104 ASP A O 1
ATOM 851 N N . ASN A 1 105 ? 1.692 4.255 -8.795 1.00 92.31 105 ASN A N 1
ATOM 852 C CA . ASN A 1 105 ? 0.751 3.410 -8.077 1.00 92.31 105 ASN A CA 1
ATOM 853 C C . ASN A 1 105 ? 1.372 2.066 -7.684 1.00 92.31 105 ASN A C 1
ATOM 855 O O . ASN A 1 105 ? 1.088 1.564 -6.600 1.00 92.31 105 ASN A O 1
ATOM 859 N N . TRP A 1 106 ? 2.230 1.486 -8.528 1.00 94.19 106 TRP A N 1
ATOM 860 C CA . TRP A 1 106 ? 2.944 0.254 -8.185 1.00 94.19 106 TRP A CA 1
ATOM 861 C C . TRP A 1 106 ? 4.017 0.470 -7.111 1.00 94.19 106 TRP A C 1
ATOM 863 O O . TRP A 1 106 ? 4.162 -0.378 -6.228 1.00 94.19 106 TRP A O 1
ATOM 873 N N . VAL A 1 107 ? 4.730 1.601 -7.151 1.00 93.75 107 VAL A N 1
ATOM 874 C CA . VAL A 1 107 ? 5.659 2.013 -6.083 1.00 93.75 107 VAL A CA 1
ATOM 875 C C . VAL A 1 107 ? 4.903 2.170 -4.760 1.00 93.75 107 VAL A C 1
ATOM 877 O O . VAL A 1 107 ? 5.327 1.624 -3.742 1.00 93.75 107 VAL A O 1
ATOM 880 N N . ASP A 1 108 ? 3.747 2.836 -4.781 1.00 92.56 108 ASP A N 1
ATOM 881 C CA . ASP A 1 108 ? 2.906 3.019 -3.599 1.00 92.56 108 ASP A CA 1
ATOM 882 C C . ASP A 1 108 ? 2.380 1.693 -3.047 1.00 92.56 108 ASP A C 1
ATOM 884 O O . ASP A 1 108 ? 2.388 1.501 -1.836 1.00 92.56 108 ASP A O 1
ATOM 888 N N . ILE A 1 109 ? 1.956 0.757 -3.905 1.00 95.38 109 ILE A N 1
ATOM 889 C CA . ILE A 1 109 ? 1.527 -0.584 -3.473 1.00 95.38 109 ILE A CA 1
ATOM 890 C C . ILE A 1 109 ? 2.661 -1.295 -2.731 1.00 95.38 109 ILE A C 1
ATOM 892 O O . ILE A 1 109 ? 2.432 -1.822 -1.644 1.00 95.38 109 ILE A O 1
ATOM 896 N N . ALA A 1 110 ? 3.876 -1.293 -3.289 1.00 95.94 110 ALA A N 1
ATOM 897 C CA . ALA A 1 110 ? 5.033 -1.902 -2.637 1.00 95.94 110 ALA A CA 1
ATOM 898 C C . ALA A 1 110 ? 5.351 -1.218 -1.296 1.00 95.94 110 ALA A C 1
ATOM 900 O O . ALA A 1 110 ? 5.622 -1.900 -0.308 1.00 95.94 110 ALA A O 1
ATOM 901 N N . GLY A 1 111 ? 5.248 0.113 -1.240 1.00 93.00 111 GLY A N 1
ATOM 902 C CA . GLY A 1 111 ? 5.433 0.877 -0.009 1.00 93.00 111 GLY A CA 1
ATOM 903 C C . GLY A 1 111 ? 4.383 0.559 1.061 1.00 93.00 111 GLY A C 1
ATOM 904 O O . GLY A 1 111 ? 4.733 0.249 2.196 1.00 93.00 111 GLY A O 1
ATOM 905 N N . TYR A 1 112 ? 3.094 0.566 0.712 1.00 94.12 112 TYR A N 1
ATOM 906 C CA . TYR A 1 112 ? 2.019 0.220 1.649 1.00 94.12 112 TYR A CA 1
ATOM 907 C C . TYR A 1 112 ? 2.086 -1.239 2.105 1.00 94.12 112 TYR A C 1
ATOM 909 O O . TYR A 1 112 ? 1.771 -1.512 3.259 1.00 94.12 112 TYR A O 1
ATOM 917 N N . ALA A 1 113 ? 2.532 -2.161 1.247 1.00 95.56 113 ALA A N 1
ATOM 918 C CA . ALA A 1 113 ? 2.764 -3.550 1.634 1.00 95.56 113 ALA A CA 1
ATOM 919 C C . ALA A 1 113 ? 3.907 -3.677 2.654 1.00 95.56 113 ALA A C 1
ATOM 921 O O . ALA A 1 113 ? 3.767 -4.417 3.625 1.00 95.56 113 ALA A O 1
ATOM 922 N N . ALA A 1 114 ? 5.001 -2.927 2.475 1.00 93.19 114 ALA A N 1
ATOM 923 C CA . ALA A 1 114 ? 6.091 -2.874 3.450 1.00 93.19 114 ALA A CA 1
ATOM 924 C C . ALA A 1 114 ? 5.611 -2.326 4.806 1.00 93.19 114 ALA A C 1
ATOM 926 O O . ALA A 1 114 ? 5.827 -2.971 5.827 1.00 93.19 114 ALA A O 1
ATOM 927 N N . CYS A 1 115 ? 4.877 -1.206 4.805 1.00 91.44 115 CYS A N 1
ATOM 928 C CA . CYS A 1 115 ? 4.251 -0.662 6.016 1.00 91.44 115 CYS A CA 1
ATOM 929 C C . CYS A 1 115 ? 3.273 -1.658 6.661 1.00 91.44 115 CYS A C 1
ATOM 931 O O . CYS A 1 115 ? 3.217 -1.776 7.878 1.00 91.44 115 CYS A O 1
ATOM 933 N N . GLY A 1 116 ? 2.495 -2.381 5.851 1.00 92.81 116 GLY A N 1
ATOM 934 C CA . GLY A 1 116 ? 1.573 -3.414 6.317 1.00 92.81 1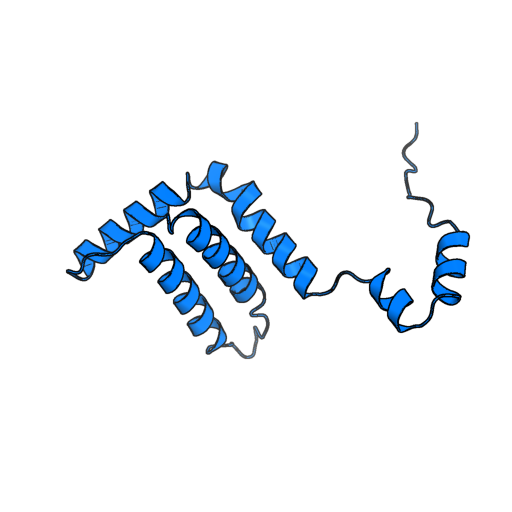16 GLY A CA 1
ATOM 935 C C . GLY A 1 116 ? 2.287 -4.531 7.072 1.00 92.81 116 GLY A C 1
ATOM 936 O O . GLY A 1 116 ? 1.844 -4.907 8.148 1.00 92.81 116 GLY A O 1
ATOM 937 N N . ALA A 1 117 ? 3.417 -5.009 6.546 1.00 92.81 117 ALA A N 1
ATOM 938 C CA . ALA A 1 117 ? 4.221 -6.043 7.194 1.00 92.81 117 ALA A CA 1
ATOM 939 C C . ALA A 1 117 ? 4.811 -5.597 8.545 1.00 92.81 117 ALA A C 1
ATOM 941 O O . ALA A 1 117 ? 5.002 -6.428 9.425 1.00 92.81 117 ALA A O 1
ATOM 942 N N . GLU A 1 118 ? 5.097 -4.304 8.711 1.00 89.56 118 GLU A N 1
ATOM 943 C CA . GLU A 1 118 ? 5.602 -3.725 9.963 1.00 89.56 118 GLU A CA 1
ATOM 944 C C . GLU A 1 118 ? 4.517 -3.620 11.045 1.00 89.56 118 GLU A C 1
ATOM 946 O O . GLU A 1 118 ? 4.778 -3.889 12.215 1.00 89.56 118 GLU A O 1
ATOM 951 N N . VAL A 1 119 ? 3.283 -3.275 10.659 1.00 87.44 119 VAL A N 1
ATOM 952 C CA . VAL A 1 119 ? 2.167 -3.067 11.602 1.00 87.44 119 VAL A CA 1
ATOM 953 C C . VAL A 1 119 ? 1.335 -4.323 11.886 1.00 87.44 119 VAL A C 1
ATOM 955 O O . VAL A 1 119 ? 0.469 -4.276 12.763 1.00 87.44 119 VAL A O 1
ATOM 958 N N . ASP A 1 120 ? 1.546 -5.408 11.137 1.00 84.12 120 ASP A N 1
ATOM 959 C CA . ASP A 1 120 ? 0.858 -6.701 11.283 1.00 84.12 120 ASP A CA 1
ATOM 960 C C . ASP A 1 120 ? 1.586 -7.604 12.300 1.00 84.12 120 ASP A C 1
ATOM 962 O O . ASP A 1 120 ? 2.017 -8.717 11.989 1.00 84.12 120 ASP A O 1
ATOM 966 N N . VAL A 1 121 ? 1.765 -7.075 13.518 1.00 65.31 121 VAL A N 1
ATOM 967 C CA . VAL A 1 121 ? 2.386 -7.733 14.686 1.00 65.31 121 VAL A CA 1
ATOM 968 C C . VAL A 1 121 ? 1.503 -7.671 15.926 1.00 65.31 121 VAL A C 1
ATOM 970 O O . VAL A 1 121 ? 0.777 -6.663 16.107 1.00 65.31 121 VAL A O 1
#

Radius of gyration: 21.23 Å; Cα contacts (8 Å, |Δi|>4): 87; chains: 1; bounding box: 62×37×39 Å

pLDDT: mean 78.15, std 18.3, range [36.09, 98.25]

Organism: Cryptobacterium curtum (strain ATCC 700683 / DSM 15641 / CCUG 43107 / 12-3) (NCBI:txid469378)

Mean predicted aligned error: 12.22 Å